Protein AF-A0A963IKH7-F1 (afdb_monomer_lite)

Radius of gyration: 10.72 Å; chains: 1; bounding box: 21×23×28 Å

Structure (mmCIF, N/CA/C/O backbone):
data_AF-A0A963IKH7-F1
#
_entry.id   AF-A0A963IKH7-F1
#
loop_
_atom_site.group_PDB
_atom_site.id
_atom_site.type_symbol
_atom_site.label_atom_id
_atom_site.label_alt_id
_atom_site.label_comp_id
_atom_site.label_asym_id
_atom_site.label_entity_id
_atom_site.label_seq_id
_atom_site.pdbx_PDB_ins_code
_atom_site.Cartn_x
_atom_site.Cartn_y
_atom_site.Cartn_z
_atom_site.occupancy
_atom_site.B_iso_or_equiv
_atom_site.auth_seq_id
_atom_site.auth_comp_id
_atom_site.auth_asym_id
_atom_site.auth_atom_id
_atom_site.pdbx_PDB_model_num
ATOM 1 N N . MET A 1 1 ? 1.944 14.359 17.460 1.00 56.56 1 MET A N 1
ATOM 2 C CA . MET A 1 1 ? 1.339 13.313 16.611 1.00 56.56 1 MET A CA 1
ATOM 3 C C . MET A 1 1 ? -0.102 13.135 17.031 1.00 56.56 1 MET A C 1
ATOM 5 O O . MET A 1 1 ? -0.363 12.830 18.189 1.00 56.56 1 MET A O 1
ATOM 9 N N . SER A 1 2 ? -1.033 13.421 16.129 1.00 69.12 2 SER A N 1
ATOM 10 C CA . SER A 1 2 ? -2.459 13.176 16.322 1.00 69.12 2 SER A CA 1
ATOM 11 C C . SER A 1 2 ? -2.703 11.659 16.231 1.00 69.12 2 SER A C 1
ATOM 13 O O . SER A 1 2 ? -2.289 11.018 15.271 1.00 69.12 2 SER A O 1
ATOM 15 N N . ALA A 1 3 ? -3.357 11.051 17.229 1.00 78.19 3 ALA A N 1
ATOM 16 C CA . ALA A 1 3 ? -3.561 9.590 17.299 1.00 78.19 3 ALA A CA 1
ATOM 17 C C . ALA A 1 3 ? -4.264 8.996 16.058 1.00 78.19 3 ALA A C 1
ATOM 19 O O . ALA A 1 3 ? -4.107 7.823 15.737 1.00 78.19 3 ALA A O 1
ATOM 20 N N . LYS A 1 4 ? -5.024 9.827 15.338 1.00 84.06 4 LYS A N 1
ATOM 21 C CA . LYS A 1 4 ? -5.708 9.463 14.094 1.00 84.06 4 LYS A CA 1
ATOM 22 C C . LYS A 1 4 ? -4.743 9.252 12.925 1.00 84.06 4 LYS A C 1
ATOM 24 O O . LYS A 1 4 ? -4.975 8.364 12.116 1.00 84.06 4 LYS A O 1
ATOM 29 N N . LEU A 1 5 ? -3.675 10.046 12.846 1.00 84.81 5 LEU A N 1
ATOM 30 C CA . LEU A 1 5 ? -2.701 9.993 11.755 1.00 84.81 5 LEU A CA 1
ATOM 31 C C . LEU A 1 5 ? -1.823 8.741 11.860 1.00 84.81 5 LEU A C 1
ATOM 33 O O . LEU A 1 5 ? -1.571 8.068 10.866 1.00 84.81 5 LEU A O 1
ATOM 37 N N . GLU A 1 6 ? -1.449 8.379 13.087 1.00 83.94 6 GLU A N 1
ATOM 38 C CA . GLU A 1 6 ? -0.759 7.121 13.390 1.00 83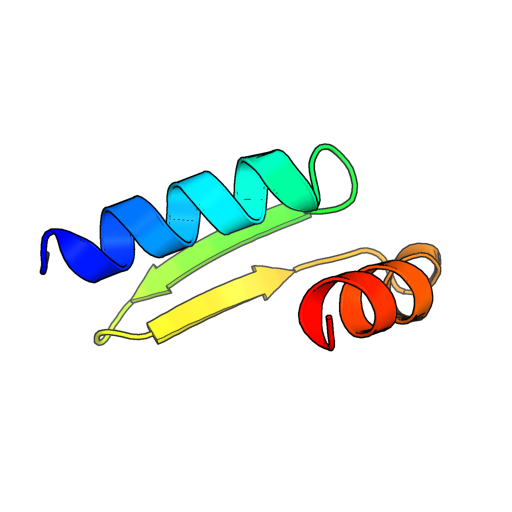.94 6 GLU A CA 1
ATOM 39 C C . GLU A 1 6 ? -1.624 5.906 13.035 1.00 83.94 6 GLU A C 1
ATOM 41 O O . GLU A 1 6 ? -1.155 4.968 12.392 1.00 83.94 6 GLU A O 1
ATOM 46 N N . ALA A 1 7 ? -2.912 5.941 13.393 1.00 88.06 7 ALA A N 1
ATOM 47 C CA . ALA A 1 7 ? -3.851 4.882 13.037 1.00 88.06 7 ALA A CA 1
ATOM 48 C C . ALA A 1 7 ? -4.045 4.770 11.514 1.00 88.06 7 ALA A C 1
ATOM 50 O O . ALA A 1 7 ? -4.110 3.661 10.986 1.00 88.06 7 ALA A O 1
ATOM 51 N N . LEU A 1 8 ? -4.105 5.900 10.801 1.00 88.12 8 LEU A N 1
ATOM 52 C CA . LEU A 1 8 ? -4.183 5.928 9.340 1.00 88.12 8 LEU A CA 1
ATOM 53 C C . LEU A 1 8 ? -2.921 5.330 8.705 1.00 88.12 8 LEU A C 1
ATOM 55 O O . LEU A 1 8 ? -3.027 4.475 7.834 1.00 88.12 8 LEU A O 1
ATOM 59 N N . SER A 1 9 ? -1.742 5.733 9.178 1.00 87.00 9 SER A N 1
ATOM 60 C CA . SER A 1 9 ? -0.445 5.200 8.749 1.00 87.00 9 SER A CA 1
ATOM 61 C C . SER A 1 9 ? -0.376 3.674 8.898 1.00 87.00 9 SER A C 1
ATOM 63 O O . SER A 1 9 ? -0.049 2.965 7.944 1.00 87.00 9 SER A O 1
ATOM 65 N N . GLN A 1 10 ? -0.784 3.149 10.057 1.00 88.50 10 GLN A N 1
ATOM 66 C CA . GLN A 1 10 ? -0.819 1.704 10.292 1.00 88.50 10 GLN A CA 1
ATOM 67 C C . GLN A 1 10 ? -1.827 0.986 9.390 1.00 88.50 10 GLN A C 1
ATOM 69 O O . GLN A 1 10 ? -1.504 -0.068 8.846 1.00 88.50 10 GLN A O 1
ATOM 74 N N . ASN A 1 11 ? -3.020 1.552 9.184 1.00 89.75 11 ASN A N 1
ATOM 75 C CA . ASN A 1 11 ? -4.014 0.971 8.275 1.00 89.75 11 ASN A CA 1
ATOM 76 C C . ASN A 1 11 ? -3.501 0.932 6.833 1.00 89.75 11 ASN A C 1
ATOM 78 O O . ASN A 1 11 ? -3.627 -0.088 6.162 1.00 89.75 11 ASN A O 1
ATOM 82 N N . LEU A 1 12 ? -2.867 2.010 6.368 1.00 89.00 12 LEU A N 1
ATOM 83 C CA . LEU A 1 12 ? -2.270 2.072 5.035 1.00 89.00 12 LEU A CA 1
ATOM 84 C C . LEU A 1 12 ? -1.193 1.002 4.857 1.00 89.00 12 LEU A C 1
ATOM 86 O O . LEU A 1 12 ? -1.182 0.310 3.841 1.00 89.00 12 LEU A O 1
ATOM 90 N N . GLN A 1 13 ? -0.334 0.812 5.859 1.00 87.19 13 GLN A N 1
ATOM 91 C CA . GLN A 1 13 ? 0.683 -0.235 5.827 1.00 87.19 13 GLN A CA 1
ATOM 92 C C . GLN A 1 13 ? 0.076 -1.647 5.865 1.00 87.19 13 GLN A C 1
ATOM 94 O O . GLN A 1 13 ? 0.575 -2.530 5.177 1.00 87.19 13 GLN A O 1
ATOM 99 N N . GLN A 1 14 ? -1.022 -1.870 6.593 1.00 88.44 14 GLN A N 1
ATOM 100 C CA . GLN A 1 14 ? -1.716 -3.164 6.609 1.00 88.44 14 GLN A CA 1
ATOM 101 C C . GLN A 1 14 ? -2.442 -3.473 5.291 1.00 88.44 14 GLN A C 1
ATOM 103 O O . GLN A 1 14 ? -2.386 -4.604 4.816 1.00 88.44 14 GLN A O 1
ATOM 108 N N . CYS A 1 15 ? -3.115 -2.489 4.690 1.00 87.62 15 CYS A N 1
ATOM 109 C CA . CYS A 1 15 ? -3.866 -2.680 3.447 1.00 87.62 15 CYS A CA 1
ATOM 110 C C . CYS A 1 15 ? -2.958 -2.820 2.220 1.00 87.62 15 CYS A C 1
ATOM 112 O O . CYS A 1 15 ? -3.263 -3.592 1.310 1.00 87.62 15 CYS A O 1
ATOM 114 N N . LEU A 1 16 ? -1.872 -2.047 2.169 1.00 85.88 16 LEU A N 1
ATOM 115 C CA . LEU A 1 16 ? -0.975 -2.007 1.014 1.00 85.88 16 LEU A CA 1
ATOM 116 C C . LEU A 1 16 ? 0.215 -2.968 1.165 1.00 85.88 16 LEU A C 1
ATOM 118 O O . LEU A 1 16 ? 0.749 -3.427 0.153 1.00 85.88 16 LEU A O 1
ATOM 122 N N . GLY A 1 17 ? 0.594 -3.309 2.400 1.00 85.25 17 GLY A N 1
ATOM 123 C CA . GLY A 1 17 ? 1.620 -4.302 2.711 1.00 85.25 17 GLY A CA 1
ATOM 124 C C . GLY A 1 17 ? 2.951 -4.019 2.019 1.00 85.25 17 GLY A C 1
ATOM 125 O O . GLY A 1 17 ? 3.424 -2.882 1.982 1.00 85.25 17 GLY A O 1
ATOM 126 N N . ASP A 1 18 ? 3.514 -5.062 1.407 1.00 84.62 18 ASP A N 1
ATOM 127 C CA . ASP A 1 18 ? 4.819 -5.034 0.730 1.00 84.62 18 ASP A CA 1
ATOM 128 C C . ASP A 1 18 ? 4.873 -4.127 -0.514 1.00 84.62 18 ASP A C 1
ATOM 130 O O . ASP A 1 18 ? 5.948 -3.886 -1.061 1.00 84.62 18 ASP A O 1
ATOM 134 N N . ARG A 1 19 ? 3.731 -3.592 -0.971 1.00 87.19 19 ARG A N 1
ATOM 135 C CA . ARG A 1 19 ? 3.677 -2.633 -2.091 1.00 87.19 19 ARG A CA 1
ATOM 136 C C . ARG A 1 19 ? 4.189 -1.248 -1.687 1.00 87.19 19 ARG A C 1
ATOM 138 O O . ARG A 1 19 ? 4.505 -0.430 -2.552 1.00 87.19 19 ARG A O 1
ATOM 145 N N . VAL A 1 20 ? 4.249 -0.972 -0.382 1.00 89.19 20 VAL A N 1
ATOM 146 C CA . VAL A 1 20 ? 4.748 0.284 0.185 1.00 89.19 20 VAL A CA 1
ATOM 147 C C . VAL A 1 20 ? 6.240 0.174 0.440 1.00 89.19 20 VAL A C 1
ATOM 149 O O . VAL A 1 20 ? 6.681 -0.500 1.366 1.00 89.19 20 VAL A O 1
ATOM 152 N N . LYS A 1 21 ? 7.024 0.896 -0.359 1.00 89.50 21 LYS A N 1
ATOM 153 C CA . LYS A 1 21 ? 8.474 1.009 -0.175 1.00 89.50 21 LYS A CA 1
ATOM 154 C C . LYS A 1 21 ? 8.833 1.900 1.006 1.00 89.50 21 LYS A C 1
ATOM 156 O O . LYS A 1 21 ? 9.788 1.622 1.723 1.00 89.50 21 LYS A O 1
ATOM 161 N N . SER A 1 22 ? 8.088 2.985 1.185 1.00 89.06 22 SER A N 1
ATOM 162 C CA . SER A 1 22 ? 8.324 3.959 2.247 1.00 89.06 22 SER A CA 1
ATOM 163 C C . SER A 1 22 ? 7.004 4.577 2.676 1.00 89.06 22 SER A C 1
ATOM 165 O O . SER A 1 22 ? 6.141 4.852 1.845 1.00 89.06 22 SER A O 1
ATOM 167 N N . LEU A 1 23 ? 6.848 4.803 3.976 1.00 89.50 23 LEU A N 1
ATOM 168 C CA . LEU A 1 23 ? 5.721 5.533 4.537 1.00 89.50 23 LEU A CA 1
ATOM 169 C C . LEU A 1 23 ? 6.268 6.573 5.506 1.00 89.50 23 LEU A C 1
ATOM 171 O O . LEU A 1 23 ? 6.955 6.237 6.473 1.00 89.50 23 LEU A O 1
ATOM 175 N N . LYS A 1 24 ? 5.965 7.843 5.243 1.00 89.69 24 LYS A N 1
ATOM 176 C CA . LYS A 1 24 ? 6.434 8.975 6.038 1.00 89.69 24 LYS A CA 1
ATOM 177 C C . LYS A 1 24 ? 5.260 9.794 6.541 1.00 89.69 24 LYS A C 1
ATOM 179 O O . LYS A 1 24 ? 4.375 10.154 5.777 1.00 89.69 24 LYS A O 1
ATOM 184 N N . VAL A 1 25 ? 5.304 10.138 7.82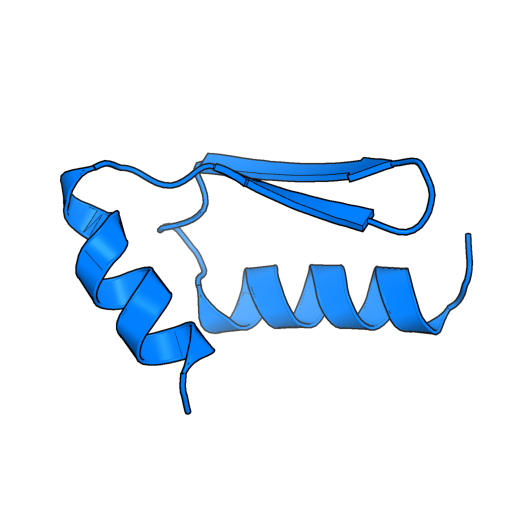1 1.00 88.88 25 VAL A N 1
ATOM 185 C CA . VAL A 1 25 ? 4.325 11.014 8.462 1.00 88.88 25 VAL A CA 1
ATOM 186 C C . VAL A 1 25 ? 5.006 12.341 8.788 1.00 88.88 25 VAL A C 1
ATOM 188 O O . VAL A 1 25 ? 5.980 12.367 9.544 1.00 88.88 25 VAL A O 1
ATOM 191 N N . ALA A 1 26 ? 4.547 13.443 8.195 1.00 87.31 26 ALA A N 1
ATOM 192 C CA . ALA A 1 26 ? 5.113 14.776 8.413 1.00 87.31 26 ALA A CA 1
ATOM 193 C C . ALA A 1 26 ? 4.046 15.857 8.209 1.00 87.31 26 ALA A C 1
ATOM 195 O O . ALA A 1 26 ? 3.201 15.710 7.344 1.00 87.31 26 ALA A O 1
ATOM 196 N N . PHE A 1 27 ? 4.093 16.944 8.988 1.00 84.50 27 PHE A N 1
ATOM 197 C CA . PHE A 1 27 ? 3.172 18.088 8.848 1.00 84.50 27 PHE A CA 1
ATOM 198 C C . PHE A 1 27 ? 1.671 17.722 8.801 1.00 84.50 27 PHE A C 1
ATOM 200 O O . PHE A 1 27 ? 0.902 18.358 8.097 1.00 84.50 27 PHE A O 1
ATOM 207 N N . ASP A 1 28 ? 1.253 16.721 9.585 1.00 84.69 28 ASP A N 1
ATOM 208 C CA . ASP A 1 28 ? -0.122 16.178 9.594 1.00 84.69 28 ASP A CA 1
ATOM 209 C C . ASP A 1 28 ? -0.546 15.473 8.284 1.00 84.69 28 ASP A C 1
ATOM 211 O O . ASP A 1 28 ? -1.715 15.172 8.072 1.00 84.69 28 ASP A O 1
ATOM 215 N N . GLU A 1 29 ? 0.420 15.127 7.431 1.00 87.44 29 GLU A N 1
ATOM 216 C CA . GLU A 1 29 ? 0.232 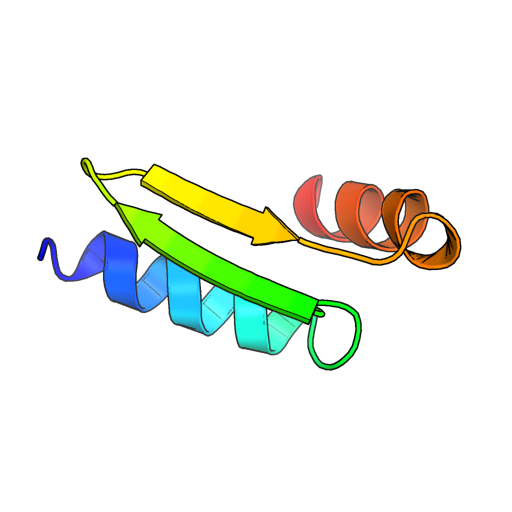14.372 6.194 1.00 87.44 29 GLU A CA 1
ATOM 217 C C . GLU A 1 29 ? 0.915 12.998 6.268 1.00 87.44 29 GLU A C 1
ATOM 219 O O . GLU A 1 29 ? 1.920 12.809 6.964 1.00 87.44 29 GLU A O 1
ATOM 224 N N . VAL A 1 30 ? 0.376 12.032 5.515 1.00 89.25 30 VAL A N 1
ATOM 225 C CA . VAL A 1 30 ? 0.989 10.714 5.293 1.00 89.25 30 VAL A CA 1
ATOM 226 C C . VAL A 1 30 ? 1.398 10.604 3.828 1.00 89.25 30 VAL A C 1
ATOM 228 O O . VAL A 1 30 ? 0.561 10.648 2.931 1.00 89.25 30 VAL A O 1
ATOM 231 N N . THR A 1 31 ? 2.693 10.448 3.582 1.00 91.12 31 THR A N 1
ATOM 232 C CA . THR A 1 31 ? 3.273 10.196 2.261 1.00 91.12 31 THR A CA 1
ATOM 233 C C . THR A 1 31 ? 3.597 8.715 2.128 1.00 91.12 31 THR A C 1
ATOM 235 O O . THR A 1 31 ? 4.220 8.140 3.020 1.00 91.12 31 THR A O 1
ATOM 238 N N . ILE A 1 32 ? 3.204 8.106 1.010 1.00 90.75 32 ILE A N 1
ATOM 239 C CA . ILE A 1 32 ? 3.456 6.695 0.712 1.00 90.75 32 ILE A CA 1
ATOM 240 C C . ILE A 1 32 ? 4.214 6.613 -0.611 1.00 90.75 32 ILE A C 1
ATOM 242 O O . ILE A 1 32 ? 3.762 7.151 -1.621 1.00 90.75 32 ILE A O 1
ATOM 246 N N . GLU A 1 33 ? 5.353 5.936 -0.612 1.00 92.50 33 GLU A N 1
ATOM 247 C CA . GLU A 1 33 ? 6.110 5.621 -1.819 1.00 92.50 33 GLU A CA 1
ATOM 248 C C . GLU A 1 33 ? 5.846 4.168 -2.198 1.00 92.50 33 GLU A C 1
ATOM 250 O O . GLU A 1 33 ? 5.961 3.263 -1.370 1.00 92.50 33 GLU A O 1
ATOM 255 N N . VAL A 1 34 ? 5.502 3.945 -3.461 1.00 91.44 34 VAL A N 1
ATOM 256 C CA . VAL A 1 34 ? 5.175 2.628 -4.016 1.00 91.44 34 VAL A CA 1
ATOM 257 C C . VAL A 1 34 ? 5.922 2.430 -5.327 1.00 91.44 34 VAL A C 1
ATOM 259 O O . VAL A 1 34 ? 6.380 3.400 -5.938 1.00 91.44 34 VAL A O 1
ATOM 262 N N . ASP A 1 35 ? 6.080 1.181 -5.763 1.00 91.75 35 ASP A N 1
ATOM 263 C CA . ASP A 1 35 ? 6.641 0.926 -7.088 1.00 91.75 35 ASP A CA 1
ATOM 264 C C . ASP A 1 35 ? 5.702 1.438 -8.193 1.00 91.75 35 ASP A C 1
ATOM 266 O O . ASP A 1 35 ? 4.478 1.434 -8.044 1.00 91.75 35 ASP A O 1
ATOM 270 N N . ALA A 1 36 ? 6.267 1.849 -9.329 1.00 90.75 36 ALA A N 1
ATOM 271 C CA . ALA A 1 36 ? 5.480 2.244 -10.492 1.00 90.75 36 ALA A CA 1
ATOM 272 C C . ALA A 1 36 ? 4.602 1.088 -10.999 1.00 90.75 36 ALA A C 1
ATOM 274 O O . ALA A 1 36 ? 3.487 1.329 -11.463 1.00 90.75 36 ALA A O 1
ATOM 275 N N . ALA A 1 37 ? 5.074 -0.158 -10.867 1.00 92.06 37 ALA A N 1
ATOM 276 C CA . ALA A 1 37 ? 4.296 -1.349 -11.199 1.00 92.06 37 ALA A CA 1
ATOM 277 C C . ALA A 1 37 ? 3.078 -1.538 -10.273 1.00 92.06 37 ALA A C 1
ATOM 279 O O . ALA A 1 37 ? 2.022 -1.986 -10.720 1.00 92.06 37 ALA A O 1
ATOM 280 N N . ASP A 1 38 ? 3.203 -1.147 -9.003 1.00 88.88 38 ASP A N 1
ATOM 281 C CA . ASP A 1 38 ? 2.162 -1.313 -7.985 1.00 88.88 38 ASP A CA 1
ATOM 282 C C . ASP A 1 38 ? 1.226 -0.104 -7.867 1.00 88.88 38 ASP A C 1
ATOM 284 O O . ASP A 1 38 ? 0.158 -0.214 -7.262 1.00 88.88 38 ASP A O 1
ATOM 288 N N . TYR A 1 39 ? 1.576 1.033 -8.476 1.00 89.38 39 TYR A N 1
ATOM 289 C CA . TYR A 1 39 ? 0.829 2.290 -8.385 1.00 89.38 39 TYR A CA 1
ATOM 290 C C . TYR A 1 39 ? -0.664 2.133 -8.696 1.00 89.38 39 TYR A C 1
ATOM 292 O O . TYR A 1 39 ? -1.509 2.617 -7.943 1.00 89.38 39 TYR A O 1
ATOM 300 N N . LEU A 1 40 ? -1.006 1.435 -9.786 1.00 89.81 40 LEU A N 1
ATOM 301 C CA . LEU A 1 40 ? -2.403 1.240 -10.177 1.00 89.81 40 LEU A CA 1
ATOM 302 C C . LEU A 1 40 ? -3.164 0.420 -9.129 1.00 89.81 40 LEU A C 1
ATOM 304 O O . LEU A 1 40 ? -4.254 0.810 -8.715 1.00 89.81 40 LEU A O 1
ATOM 30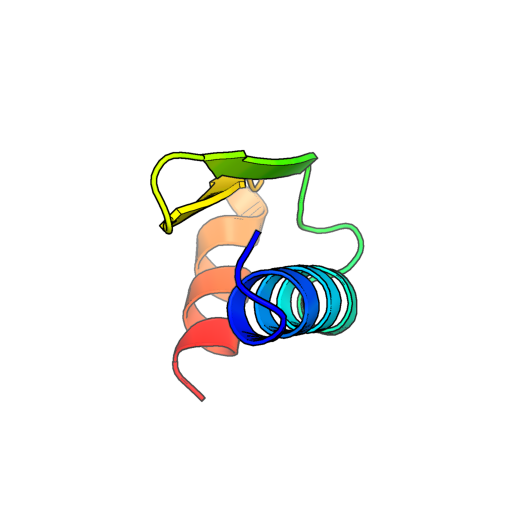8 N N . SER A 1 41 ? -2.571 -0.683 -8.676 1.00 88.94 41 SER A N 1
ATOM 309 C CA . SER A 1 41 ? -3.140 -1.569 -7.656 1.00 88.94 41 SER A CA 1
ATOM 310 C C . SER A 1 41 ? -3.329 -0.846 -6.320 1.00 88.94 41 SER A C 1
ATOM 312 O O . SER A 1 41 ? -4.344 -1.027 -5.649 1.00 88.94 41 SER A O 1
ATOM 314 N N . VAL A 1 42 ? -2.369 0.002 -5.942 1.00 89.50 42 VAL A N 1
ATOM 315 C CA . VAL A 1 42 ? -2.417 0.838 -4.734 1.00 89.50 42 VAL A CA 1
ATOM 316 C C . VAL A 1 42 ? -3.525 1.884 -4.847 1.00 89.50 42 VAL A C 1
ATOM 318 O O . VAL A 1 42 ? -4.352 1.996 -3.947 1.00 89.50 42 VAL A O 1
ATOM 321 N N . MET A 1 43 ? -3.605 2.608 -5.966 1.00 90.69 43 MET A N 1
ATOM 322 C CA . MET A 1 43 ? -4.652 3.613 -6.184 1.00 90.69 43 MET A CA 1
ATOM 323 C C . MET A 1 43 ? -6.055 3.000 -6.253 1.00 90.69 43 MET A C 1
ATOM 325 O O . MET A 1 43 ? -7.023 3.629 -5.830 1.00 90.69 43 MET A O 1
ATOM 329 N N . GLN A 1 44 ? -6.184 1.770 -6.758 1.00 90.06 44 GLN A N 1
ATOM 330 C CA . GLN A 1 44 ? -7.441 1.021 -6.716 1.00 90.06 44 GLN A CA 1
ATOM 331 C C . GLN A 1 44 ? -7.828 0.640 -5.284 1.00 90.06 44 GLN A C 1
ATOM 333 O O . GLN A 1 44 ? -8.990 0.800 -4.921 1.00 90.06 44 GLN A O 1
ATOM 338 N N . ALA A 1 45 ? -6.870 0.190 -4.469 1.00 87.62 45 ALA A N 1
ATOM 339 C CA . ALA A 1 45 ? -7.110 -0.137 -3.065 1.00 87.62 45 ALA A CA 1
ATOM 340 C C . ALA A 1 45 ? -7.488 1.099 -2.228 1.00 87.62 45 ALA A C 1
ATOM 342 O O . ALA A 1 45 ? -8.360 1.006 -1.375 1.00 87.62 45 ALA A O 1
ATOM 343 N N . LEU A 1 46 ? -6.880 2.260 -2.502 1.00 87.00 46 LEU A N 1
ATOM 344 C CA . LEU A 1 46 ? -7.171 3.525 -1.809 1.00 87.00 46 LEU A CA 1
ATOM 345 C C . LEU A 1 46 ? -8.509 4.164 -2.202 1.00 87.00 46 LEU A C 1
ATOM 347 O O . LEU A 1 46 ? -9.004 5.031 -1.489 1.00 87.00 46 LEU A O 1
ATOM 351 N N . ARG A 1 47 ? -9.066 3.797 -3.359 1.00 87.12 47 ARG A N 1
ATOM 352 C CA . ARG A 1 47 ? -10.345 4.334 -3.847 1.00 87.12 47 ARG A CA 1
ATOM 353 C C . ARG A 1 47 ? -11.562 3.707 -3.146 1.00 87.12 47 ARG A C 1
ATOM 355 O O . ARG A 1 47 ? -12.636 4.300 -3.223 1.00 87.12 47 ARG A O 1
ATOM 362 N N . GLY A 1 48 ? -11.405 2.509 -2.577 1.00 62.00 48 GLY A N 1
ATOM 363 C CA . GLY A 1 48 ? -12.480 1.688 -2.004 1.00 62.00 48 GLY A CA 1
ATOM 364 C C . GLY A 1 48 ? -13.009 2.175 -0.665 1.00 62.00 48 GLY A C 1
ATOM 365 O O . GLY A 1 48 ? 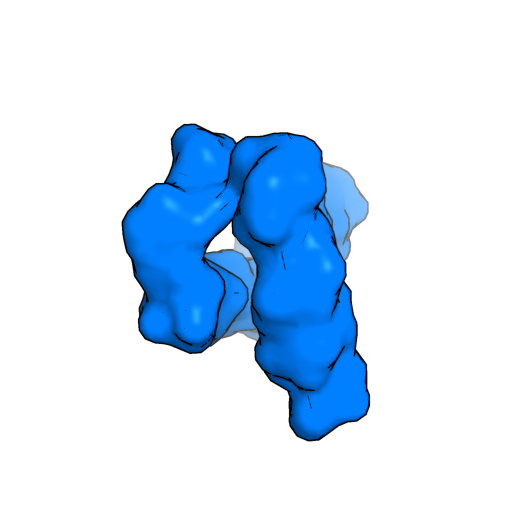-12.216 2.741 0.115 1.00 62.00 48 GLY A O 1
#

Secondary structure (DSSP, 8-state):
--HHHHHHHHHHHHHHGGGEEEEEEET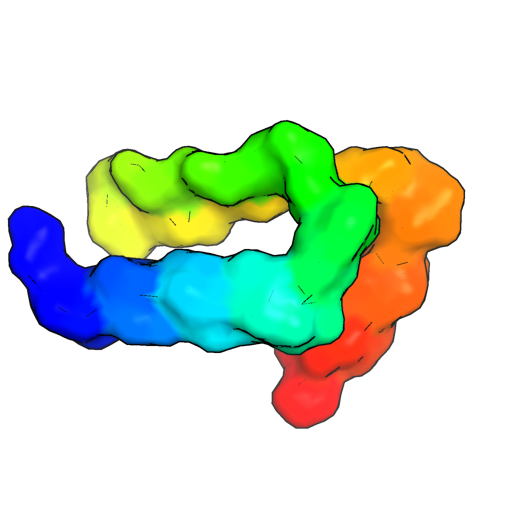TEEEEEE-TTTHHHHHHHHH-

Foldseek 3Di:
DPPVLVVVQVVLCVQCPPQFPDWDQDPNDIDTDGDPVCVVVSVVSVVD

pLDDT: mean 86.54, std 6.82, range [56.56, 92.5]

Sequence (48 aa):
MSAKLEALSQNLQQCLGDRVKSLKVAFDEVTIEVDAADYLSVMQALRG